Protein AF-A0A386C949-F1 (afdb_monomer_lite)

Secondary structure (DSSP, 8-state):
-HHHHHHHHHHHHHHHHHHHHHHHHHHHHHGGGS-HHHHHHHHHHHHHHHHHHHHHHTTSGGGHHHHHHHHHHHHHHHHHHHHHHHHHHS-S--HHHHHHHHHHHHHHHHHHHHHHH--HHHHHHHHHHHHHHHHHHHHHTT--HHHHHHHHHHHHHHHHHHHHHSS------

Sequence (173 aa):
NRARALIVRALGYLGGTFVFAGIAAFIALQWDAMNSAARVIITLGPGIAACVLAVLSSRDARFDKAVAPLFLIAAILEPTGLLVAFKEFGSGGDARWAALITAGVVALQFGVVFSVLRQSMLLFLTVFFGTLFWLTAFDLLHMEDEIAALAIGSSLLLAAIGADRTRHSVITP

Foldseek 3Di:
DVVVVVVVVVVVVVVVVVVVVVVVVVCVVCVVVDALVVLLCVQQVLLVVLQVCLLVLLVDPVRPVVNLVSPVSNLVRNLVSQLSNCVRPPPPDDSLVSQLVSLVVQLVVLVVSCVVRVDPSSLVSNLVSVLSNLVSVCVVVVDDPVVSVVVNVVVVVVSVVVNCPPPPVDPDD

pLDDT: mean 84.12, std 11.04, range [41.56, 95.06]

Structure (mmCIF, N/CA/C/O backbone):
data_AF-A0A386C949-F1
#
_entry.id   AF-A0A386C949-F1
#
loop_
_atom_site.group_PDB
_atom_site.id
_atom_site.type_symbol
_atom_site.label_atom_id
_atom_site.label_alt_id
_atom_site.label_comp_id
_atom_site.label_asym_id
_atom_site.label_entity_id
_atom_site.label_seq_id
_atom_site.pdbx_PDB_ins_code
_atom_site.Cartn_x
_atom_site.Cartn_y
_atom_site.Cartn_z
_atom_site.occupancy
_atom_site.B_iso_or_equiv
_atom_site.auth_seq_id
_atom_site.auth_comp_id
_atom_site.auth_asym_id
_atom_site.auth_atom_id
_atom_site.pdbx_PDB_model_num
ATOM 1 N N . ASN A 1 1 ? -12.226 26.720 27.705 1.00 66.56 1 ASN A N 1
ATOM 2 C CA . ASN A 1 1 ? -11.685 25.342 27.583 1.00 66.56 1 ASN A CA 1
ATOM 3 C C . ASN A 1 1 ? -11.788 24.716 26.189 1.00 66.56 1 ASN A C 1
ATOM 5 O O . ASN A 1 1 ? -10.772 24.221 25.720 1.00 66.56 1 ASN A O 1
ATOM 9 N N . ARG A 1 2 ? -12.934 24.757 25.482 1.00 77.44 2 ARG A N 1
ATOM 10 C CA . ARG A 1 2 ? -13.059 24.176 24.120 1.00 77.44 2 ARG A CA 1
ATOM 11 C C . ARG A 1 2 ? -12.094 24.776 23.082 1.00 77.44 2 ARG A C 1
ATOM 13 O O . ARG A 1 2 ? -11.451 24.019 22.369 1.00 77.44 2 ARG A O 1
ATOM 20 N N . ALA A 1 3 ? -11.920 26.102 23.057 1.00 83.06 3 ALA A N 1
ATOM 21 C CA . ALA A 1 3 ? -10.984 26.767 22.139 1.00 83.06 3 ALA A CA 1
ATOM 22 C C . ALA A 1 3 ? -9.529 26.292 22.323 1.00 83.06 3 ALA A C 1
ATOM 24 O O . ALA A 1 3 ? -8.850 25.985 21.352 1.00 83.06 3 ALA A O 1
ATOM 25 N N . ARG A 1 4 ? -9.075 26.120 23.573 1.00 88.06 4 ARG A N 1
ATOM 26 C CA . ARG A 1 4 ? -7.736 25.593 23.880 1.00 88.06 4 ARG A CA 1
ATOM 27 C C . ARG A 1 4 ? -7.559 24.154 23.382 1.00 88.06 4 ARG A C 1
ATOM 29 O O . ARG A 1 4 ? -6.523 23.838 22.816 1.00 88.06 4 ARG A O 1
ATOM 36 N N . ALA A 1 5 ? -8.575 23.302 23.539 1.00 88.38 5 ALA A N 1
ATOM 37 C CA . ALA A 1 5 ? -8.542 21.930 23.027 1.00 88.38 5 ALA A CA 1
ATOM 38 C C . ALA A 1 5 ? -8.506 21.872 21.487 1.00 88.38 5 ALA A C 1
ATOM 40 O O . ALA A 1 5 ? -7.811 21.026 20.926 1.00 88.38 5 ALA A O 1
ATOM 41 N N . LEU A 1 6 ? -9.211 22.782 20.804 1.00 90.62 6 LEU A N 1
ATOM 42 C CA . LEU A 1 6 ? -9.156 22.905 19.343 1.00 90.62 6 LEU A CA 1
ATOM 43 C C . LEU A 1 6 ? -7.779 23.373 18.865 1.00 90.62 6 LEU A C 1
ATOM 45 O O . LEU A 1 6 ? -7.237 22.775 17.944 1.00 90.62 6 LEU A O 1
ATOM 49 N N . ILE A 1 7 ? -7.185 24.370 19.529 1.00 91.75 7 ILE A N 1
ATOM 50 C CA . ILE A 1 7 ? -5.836 24.862 19.207 1.00 91.75 7 ILE A CA 1
ATOM 51 C C . ILE A 1 7 ? -4.798 23.750 19.394 1.00 91.75 7 ILE A C 1
ATOM 53 O O . ILE A 1 7 ? -3.968 23.545 18.516 1.00 91.75 7 ILE A O 1
ATOM 57 N N . VAL A 1 8 ? -4.873 22.982 20.487 1.00 93.56 8 VAL A N 1
ATOM 58 C CA . VAL A 1 8 ? -3.957 21.852 20.727 1.00 93.56 8 VAL A CA 1
ATOM 59 C C . VAL A 1 8 ? -4.102 20.773 19.651 1.00 93.56 8 VAL A C 1
ATOM 61 O O . VAL A 1 8 ? -3.094 20.269 19.164 1.00 93.56 8 VAL A O 1
ATOM 64 N N . ARG A 1 9 ? -5.330 20.438 19.232 1.00 90.19 9 ARG A N 1
ATOM 65 C CA . ARG A 1 9 ? -5.550 19.490 18.125 1.00 90.19 9 ARG A CA 1
ATOM 66 C C . ARG A 1 9 ? -5.021 20.026 16.797 1.00 90.19 9 ARG A C 1
ATOM 68 O O . ARG A 1 9 ? -4.357 19.287 16.082 1.00 90.19 9 ARG A O 1
ATOM 75 N N . ALA A 1 10 ? -5.277 21.296 16.490 1.00 91.62 10 ALA A N 1
ATOM 76 C CA . ALA A 1 10 ? -4.802 21.934 15.267 1.00 91.62 10 ALA A CA 1
ATOM 77 C C . ALA A 1 10 ? -3.267 21.964 15.205 1.00 91.62 10 ALA A C 1
ATOM 79 O O . ALA A 1 10 ? -2.694 21.544 14.204 1.00 91.62 10 ALA A O 1
ATOM 80 N N . LEU A 1 11 ? -2.600 22.369 16.293 1.00 92.31 11 LEU A N 1
ATOM 81 C CA . LEU A 1 11 ? -1.139 22.312 16.395 1.00 92.31 11 LEU A CA 1
ATOM 82 C C . LEU A 1 11 ? -0.618 20.875 16.290 1.00 92.31 11 LEU A C 1
ATOM 84 O O . LEU A 1 11 ? 0.405 20.657 15.652 1.00 92.31 11 LEU A O 1
ATOM 88 N N . GLY A 1 12 ? -1.322 19.899 16.871 1.00 90.75 12 GLY A N 1
ATOM 89 C CA . GLY A 1 12 ? -0.972 18.482 16.753 1.00 90.75 12 GLY A CA 1
ATOM 90 C C . GLY A 1 12 ? -1.005 17.982 15.307 1.00 90.75 12 GLY A C 1
ATOM 91 O O . GLY A 1 12 ? -0.044 17.366 14.850 1.00 90.75 12 GLY A O 1
ATOM 92 N N . TYR A 1 13 ? -2.070 18.291 14.561 1.00 91.25 13 TYR A N 1
ATOM 93 C CA . TYR A 1 13 ? -2.180 17.917 13.147 1.00 91.25 13 TYR A CA 1
ATOM 94 C C . TYR A 1 13 ? -1.170 18.658 12.263 1.00 91.25 13 TYR A C 1
ATOM 96 O O . TYR A 1 13 ? -0.565 18.039 11.388 1.00 91.25 13 TYR A O 1
ATOM 104 N N . LEU A 1 14 ? -0.937 19.951 12.512 1.00 93.81 14 LEU A N 1
ATOM 105 C CA . LEU A 1 14 ? 0.069 20.731 11.787 1.00 93.81 14 LEU A CA 1
ATOM 106 C C . LEU A 1 14 ? 1.481 20.208 12.050 1.00 93.81 14 LEU A C 1
ATOM 108 O O . LEU A 1 14 ? 2.225 19.977 11.102 1.00 93.81 14 LEU A O 1
ATOM 112 N N . GLY A 1 15 ? 1.827 19.959 13.314 1.00 91.75 15 GLY A N 1
ATOM 113 C CA . GLY A 1 15 ? 3.123 19.406 13.698 1.00 91.75 15 GLY A CA 1
ATOM 114 C C . GLY A 1 15 ? 3.366 18.032 13.076 1.00 91.75 15 GLY A C 1
ATOM 115 O O . GLY A 1 15 ? 4.412 17.814 12.473 1.00 91.75 15 GLY A O 1
ATOM 116 N N . GLY A 1 16 ? 2.378 17.132 13.140 1.00 90.31 16 GLY A N 1
ATOM 117 C CA . GLY A 1 16 ? 2.467 15.816 12.500 1.00 90.31 16 GLY A CA 1
ATOM 118 C C . GLY A 1 16 ? 2.647 15.903 10.982 1.00 90.31 16 GLY A C 1
ATOM 119 O O . GLY A 1 16 ? 3.511 15.228 10.425 1.00 90.31 16 GLY A O 1
ATOM 120 N N . THR A 1 17 ? 1.896 16.789 10.321 1.00 91.25 17 THR A N 1
ATOM 121 C CA . THR A 1 17 ? 2.022 17.019 8.871 1.00 91.25 17 THR A CA 1
ATOM 122 C C . THR A 1 17 ? 3.401 17.573 8.515 1.00 91.25 17 THR A C 1
ATOM 124 O O . THR A 1 17 ? 3.999 17.131 7.539 1.00 91.25 17 THR A O 1
ATOM 127 N N . PHE A 1 18 ? 3.943 18.493 9.319 1.00 94.44 18 PHE A N 1
ATOM 128 C CA . PHE A 1 18 ? 5.261 19.086 9.084 1.00 94.44 18 PHE A CA 1
ATOM 129 C C . PHE A 1 18 ? 6.392 18.068 9.255 1.00 94.44 18 PHE A C 1
ATOM 131 O O . PHE A 1 18 ? 7.313 18.032 8.444 1.00 94.44 18 PHE A O 1
ATOM 138 N N . VAL A 1 19 ? 6.300 17.195 10.265 1.00 94.44 19 VAL A N 1
ATOM 139 C CA . VAL A 1 19 ? 7.249 16.086 10.451 1.00 94.44 19 VAL A CA 1
ATOM 140 C C . VAL A 1 19 ? 7.193 15.131 9.261 1.00 94.44 19 VAL A C 1
ATOM 142 O O . VAL A 1 19 ? 8.233 14.785 8.706 1.00 94.44 19 VAL A O 1
ATOM 145 N N . PHE A 1 20 ? 5.991 14.746 8.826 1.00 90.62 20 PHE A N 1
ATOM 146 C CA . PHE A 1 20 ? 5.824 13.847 7.685 1.00 90.62 20 PHE A CA 1
ATOM 147 C C . PHE A 1 20 ? 6.364 14.460 6.384 1.00 90.62 20 PHE A C 1
ATOM 149 O O . PHE A 1 20 ? 7.131 13.819 5.667 1.00 90.62 20 PHE A O 1
ATOM 156 N N . ALA A 1 21 ? 6.033 15.726 6.116 1.00 92.81 21 ALA A N 1
ATOM 157 C CA . ALA A 1 21 ? 6.537 16.465 4.963 1.00 92.81 21 ALA A CA 1
ATOM 158 C C . ALA A 1 21 ? 8.064 16.629 5.009 1.00 92.81 21 ALA A C 1
ATOM 160 O O . ALA A 1 21 ? 8.723 16.464 3.987 1.00 92.81 21 ALA A O 1
ATOM 161 N N . GLY A 1 22 ? 8.634 16.899 6.187 1.00 94.25 22 GLY A N 1
ATOM 162 C CA . GLY A 1 22 ? 10.078 17.008 6.378 1.00 94.25 22 GLY A CA 1
ATOM 163 C C . GLY A 1 22 ? 10.810 15.702 6.074 1.00 94.25 22 GLY A C 1
ATOM 164 O O . GLY A 1 22 ? 11.809 15.719 5.359 1.00 94.25 22 GLY A O 1
ATOM 165 N N . ILE A 1 23 ? 10.286 14.565 6.547 1.00 92.50 23 ILE A N 1
ATOM 166 C CA . ILE A 1 23 ? 10.839 13.240 6.229 1.00 92.50 23 ILE A CA 1
ATOM 167 C C . ILE A 1 23 ? 10.745 12.976 4.722 1.00 92.50 23 ILE A C 1
ATOM 169 O O . ILE A 1 23 ? 11.741 12.598 4.111 1.00 92.50 23 ILE A O 1
ATOM 173 N N . ALA A 1 24 ? 9.588 13.222 4.101 1.00 90.44 24 ALA A N 1
ATOM 174 C CA . ALA A 1 24 ? 9.405 13.016 2.664 1.00 90.44 24 ALA A CA 1
ATOM 175 C C . ALA A 1 24 ? 10.352 13.892 1.821 1.00 90.44 24 ALA A C 1
ATOM 177 O O . ALA A 1 24 ? 10.986 13.398 0.889 1.00 90.44 24 ALA A O 1
ATOM 178 N N . ALA A 1 25 ? 10.500 15.171 2.178 1.00 93.31 25 ALA A N 1
ATOM 179 C CA . ALA A 1 25 ? 11.419 16.091 1.515 1.00 93.31 25 ALA A CA 1
ATOM 180 C C . ALA A 1 25 ? 12.881 15.659 1.691 1.00 93.31 25 ALA A C 1
ATOM 182 O O . ALA A 1 25 ? 13.644 15.678 0.730 1.00 93.31 25 ALA A O 1
ATOM 183 N N . PHE A 1 26 ? 13.267 15.215 2.890 1.00 93.06 26 PHE A N 1
ATOM 184 C CA . PHE A 1 26 ? 14.611 14.699 3.145 1.00 93.06 26 PHE A CA 1
ATOM 185 C C . PHE A 1 26 ? 14.924 13.466 2.288 1.00 93.06 26 PHE A C 1
ATOM 187 O O . PHE A 1 26 ? 15.989 13.394 1.677 1.00 93.06 26 PHE A O 1
ATOM 194 N N . ILE A 1 27 ? 13.980 12.525 2.187 1.00 91.50 27 ILE A N 1
ATOM 195 C CA . ILE A 1 27 ? 14.118 11.344 1.324 1.00 91.50 27 ILE A CA 1
ATOM 196 C C . ILE A 1 27 ? 14.277 11.765 -0.140 1.00 91.50 27 ILE A C 1
ATOM 198 O O . ILE A 1 27 ? 15.154 11.242 -0.822 1.00 91.50 27 ILE A O 1
ATOM 202 N N . ALA A 1 28 ? 13.476 12.725 -0.611 1.00 91.19 28 ALA A N 1
ATOM 203 C CA . ALA A 1 28 ? 13.553 13.225 -1.981 1.00 91.19 28 ALA A CA 1
ATOM 204 C C . ALA A 1 28 ? 14.904 13.895 -2.286 1.00 91.19 28 ALA A C 1
ATOM 206 O O . ALA A 1 28 ? 15.485 13.641 -3.336 1.00 91.19 28 ALA A O 1
ATOM 207 N N . LEU A 1 29 ? 15.434 14.697 -1.357 1.00 94.50 29 LEU A N 1
ATOM 208 C CA . LEU A 1 29 ? 16.739 15.351 -1.511 1.00 94.50 29 LEU A CA 1
ATOM 209 C C . LEU A 1 29 ? 17.896 14.348 -1.544 1.00 94.50 29 LEU A C 1
ATOM 211 O O . LEU A 1 29 ? 18.859 14.539 -2.280 1.00 94.50 29 LEU A O 1
ATOM 215 N N . GLN A 1 30 ? 17.804 13.280 -0.752 1.00 94.06 30 GLN A N 1
ATOM 216 C CA . GLN A 1 30 ? 18.852 12.267 -0.664 1.00 94.06 30 GLN A CA 1
ATOM 217 C C . GLN A 1 30 ? 18.688 11.150 -1.710 1.00 94.06 30 GLN A C 1
ATOM 219 O O . GLN A 1 30 ? 19.568 10.297 -1.826 1.00 94.06 30 GLN A O 1
ATOM 224 N N . TRP A 1 31 ? 17.600 11.152 -2.489 1.00 90.62 31 TRP A N 1
ATOM 225 C CA . TRP A 1 31 ? 17.229 10.069 -3.402 1.00 90.62 31 TRP A CA 1
ATOM 226 C C . TRP A 1 31 ? 18.369 9.671 -4.344 1.00 90.62 31 TRP A C 1
ATOM 228 O O . TRP A 1 31 ? 18.748 8.499 -4.407 1.00 90.62 31 TRP A O 1
ATOM 238 N N . ASP A 1 32 ? 18.977 10.649 -5.016 1.00 90.31 32 ASP A N 1
ATOM 239 C CA . ASP A 1 32 ? 20.030 10.411 -6.009 1.00 90.31 32 ASP A CA 1
ATOM 240 C C . ASP A 1 32 ? 21.336 9.894 -5.403 1.00 90.31 32 ASP A C 1
ATOM 242 O O . ASP A 1 32 ? 22.072 9.157 -6.053 1.00 90.31 32 ASP A O 1
ATOM 246 N N . ALA A 1 33 ? 21.588 10.200 -4.132 1.00 92.19 33 ALA A N 1
ATOM 247 C CA . ALA A 1 33 ? 22.753 9.720 -3.400 1.00 92.19 33 ALA A CA 1
ATOM 248 C C . ALA A 1 33 ? 22.536 8.342 -2.740 1.00 92.19 33 ALA A C 1
ATOM 250 O O . ALA A 1 33 ? 23.483 7.756 -2.211 1.00 92.19 33 ALA A O 1
ATOM 251 N N . MET A 1 34 ? 21.309 7.808 -2.746 1.00 90.00 34 MET A N 1
ATOM 252 C CA . MET A 1 34 ? 21.014 6.461 -2.252 1.00 90.00 34 MET A CA 1
ATOM 253 C C . MET A 1 34 ? 21.265 5.400 -3.325 1.00 90.00 34 MET A C 1
ATOM 255 O O . MET A 1 34 ? 20.858 5.555 -4.474 1.00 90.00 34 MET A O 1
ATOM 259 N N . ASN A 1 35 ? 21.847 4.269 -2.919 1.00 91.69 35 ASN A N 1
ATOM 260 C CA . ASN A 1 35 ? 21.888 3.067 -3.752 1.00 91.69 35 ASN A CA 1
ATOM 261 C C . ASN A 1 35 ? 20.470 2.477 -3.931 1.00 91.69 35 ASN A C 1
ATOM 263 O O . ASN A 1 35 ? 19.611 2.640 -3.060 1.00 91.69 35 ASN A O 1
ATOM 267 N N . SER A 1 36 ? 20.241 1.724 -5.006 1.00 90.19 36 SER A N 1
ATOM 268 C CA . SER A 1 36 ? 18.951 1.118 -5.364 1.00 90.19 36 SER A CA 1
ATOM 269 C C . SER A 1 36 ? 18.313 0.314 -4.226 1.00 90.19 36 SER A C 1
ATOM 271 O O . SER A 1 36 ? 17.132 0.481 -3.932 1.00 90.19 36 SER A O 1
ATOM 273 N N . ALA A 1 37 ? 19.097 -0.486 -3.494 1.00 91.06 37 ALA A N 1
ATOM 274 C CA . ALA A 1 37 ? 18.583 -1.232 -2.341 1.00 91.06 37 ALA A CA 1
ATOM 275 C C . ALA A 1 37 ? 18.045 -0.314 -1.227 1.00 91.06 37 ALA A C 1
ATOM 277 O O . ALA A 1 37 ? 17.006 -0.601 -0.635 1.00 91.06 37 ALA A O 1
ATOM 278 N N . ALA A 1 38 ? 18.713 0.812 -0.958 1.00 91.44 38 ALA A N 1
ATOM 279 C CA . ALA A 1 38 ? 18.280 1.758 0.068 1.00 91.44 38 ALA A CA 1
ATOM 280 C C . ALA A 1 38 ? 16.966 2.456 -0.323 1.00 91.44 38 ALA A C 1
ATOM 282 O O . ALA A 1 38 ? 16.087 2.602 0.526 1.00 91.44 38 ALA A O 1
ATOM 283 N N . ARG A 1 39 ? 16.792 2.801 -1.608 1.00 91.88 39 ARG A N 1
ATOM 284 C CA . ARG A 1 39 ? 15.541 3.374 -2.142 1.00 91.88 39 ARG A CA 1
ATOM 285 C C . ARG A 1 39 ? 14.355 2.423 -1.996 1.00 91.88 39 ARG A C 1
ATOM 287 O O . ARG A 1 39 ? 13.253 2.851 -1.654 1.00 91.88 39 ARG A O 1
ATOM 294 N N . VAL A 1 40 ? 14.577 1.126 -2.195 1.00 92.44 40 VAL A N 1
ATOM 295 C CA . VAL A 1 40 ? 13.536 0.113 -1.971 1.00 92.44 40 VAL A CA 1
ATOM 296 C C . VAL A 1 40 ? 13.230 -0.043 -0.487 1.00 92.44 40 VAL A C 1
ATOM 298 O O . VAL A 1 40 ? 12.068 -0.023 -0.099 1.00 92.44 40 VAL A O 1
ATOM 301 N N . ILE A 1 41 ? 14.247 -0.135 0.371 1.00 93.25 41 ILE A N 1
ATOM 302 C CA . ILE A 1 41 ? 14.038 -0.315 1.816 1.00 93.25 41 ILE A CA 1
ATOM 303 C C . ILE A 1 41 ? 13.291 0.876 2.426 1.00 93.25 41 ILE A C 1
ATOM 305 O O . ILE A 1 41 ? 12.376 0.675 3.222 1.00 93.25 41 ILE A O 1
ATOM 309 N N . ILE A 1 42 ? 13.638 2.108 2.048 1.00 92.69 42 ILE A N 1
ATOM 310 C CA . ILE A 1 42 ? 13.019 3.307 2.627 1.00 92.69 42 ILE A CA 1
ATOM 311 C C . ILE A 1 42 ? 11.567 3.517 2.176 1.00 92.69 42 ILE A C 1
ATOM 313 O O . ILE A 1 42 ? 10.810 4.197 2.864 1.00 92.69 42 ILE A O 1
ATOM 317 N N . THR A 1 43 ? 11.163 2.916 1.054 1.00 91.81 43 THR A N 1
ATOM 318 C CA . THR A 1 43 ? 9.798 3.017 0.515 1.00 91.81 43 THR A CA 1
ATOM 319 C C . THR A 1 43 ? 8.934 1.817 0.903 1.00 91.81 43 THR A C 1
ATOM 321 O O . THR A 1 43 ? 7.827 1.996 1.408 1.00 91.81 43 THR A O 1
ATOM 324 N N . LEU A 1 44 ? 9.449 0.596 0.746 1.00 91.56 44 LEU A N 1
ATOM 325 C CA . LEU A 1 44 ? 8.743 -0.647 1.063 1.00 91.56 44 LEU A CA 1
ATOM 326 C C . LEU A 1 44 ? 8.726 -0.945 2.569 1.00 91.56 44 LEU A C 1
ATOM 328 O O . LEU A 1 44 ? 7.719 -1.409 3.103 1.00 91.56 44 LEU A O 1
ATOM 332 N N . GLY A 1 45 ? 9.828 -0.660 3.267 1.00 92.44 45 GLY A N 1
ATOM 333 C CA . GLY A 1 45 ? 10.000 -0.967 4.688 1.00 92.44 45 GLY A CA 1
ATOM 334 C C . GLY A 1 45 ? 8.898 -0.379 5.574 1.00 92.44 45 GLY A C 1
ATOM 335 O O . GLY A 1 45 ? 8.291 -1.131 6.336 1.00 92.44 45 GLY A O 1
ATOM 336 N N . PRO A 1 46 ? 8.572 0.924 5.461 1.00 93.44 46 PRO A N 1
ATOM 337 C CA . PRO A 1 46 ? 7.481 1.524 6.223 1.00 93.44 46 PRO A CA 1
ATOM 338 C C . PRO A 1 46 ? 6.104 0.908 5.924 1.00 93.44 46 PRO A C 1
ATOM 340 O O . PRO A 1 46 ? 5.285 0.809 6.835 1.00 93.44 46 PRO A O 1
ATOM 343 N N . GLY A 1 47 ? 5.858 0.448 4.690 1.00 92.44 47 GLY A N 1
ATOM 344 C CA . GLY A 1 47 ? 4.622 -0.254 4.318 1.00 92.44 47 GLY A CA 1
ATOM 345 C C . GLY A 1 47 ? 4.483 -1.598 5.032 1.00 92.44 47 GLY A C 1
ATOM 346 O O . GLY A 1 47 ? 3.491 -1.828 5.726 1.00 92.44 47 GLY A O 1
ATOM 347 N N . ILE A 1 48 ? 5.530 -2.426 4.968 1.00 92.94 48 ILE A N 1
ATOM 348 C CA . ILE A 1 48 ? 5.575 -3.721 5.667 1.00 92.94 48 ILE A CA 1
ATOM 349 C C . ILE A 1 48 ? 5.481 -3.515 7.185 1.00 92.94 48 ILE A C 1
ATOM 351 O O . ILE A 1 48 ? 4.729 -4.213 7.866 1.00 92.94 48 ILE A O 1
ATOM 355 N N . ALA A 1 49 ? 6.206 -2.535 7.733 1.00 95.06 49 ALA A N 1
ATOM 356 C CA . ALA A 1 49 ? 6.152 -2.213 9.156 1.00 95.06 49 ALA A CA 1
ATOM 357 C C . ALA A 1 49 ? 4.737 -1.800 9.588 1.00 95.06 49 ALA A C 1
ATOM 359 O O . ALA A 1 49 ? 4.258 -2.267 10.622 1.00 95.06 49 ALA A O 1
ATOM 360 N N . ALA A 1 50 ? 4.040 -0.985 8.788 1.00 93.75 50 ALA A N 1
ATOM 361 C CA . ALA A 1 50 ? 2.650 -0.620 9.044 1.00 93.75 50 ALA A CA 1
ATOM 362 C C . ALA A 1 50 ? 1.725 -1.847 9.014 1.00 93.75 50 ALA A C 1
ATOM 364 O O . ALA A 1 50 ? 0.891 -1.986 9.910 1.00 93.75 50 ALA A O 1
ATOM 365 N N . CYS A 1 51 ? 1.910 -2.772 8.064 1.00 92.44 51 CYS A N 1
ATOM 366 C CA . CYS A 1 51 ? 1.133 -4.011 8.010 1.00 92.44 51 CYS A CA 1
ATOM 367 C C . CYS A 1 51 ? 1.371 -4.887 9.252 1.00 92.44 51 CYS A C 1
ATOM 369 O O . CYS A 1 51 ? 0.419 -5.340 9.888 1.00 92.44 51 CYS A O 1
ATOM 371 N N . VAL A 1 52 ? 2.631 -5.090 9.651 1.00 93.12 52 VAL A N 1
ATOM 372 C CA . VAL A 1 52 ? 2.974 -5.866 10.856 1.00 93.12 52 VAL A CA 1
ATOM 373 C C . VAL A 1 52 ? 2.379 -5.219 12.108 1.00 93.12 52 VAL A C 1
ATOM 375 O O . VAL A 1 52 ? 1.760 -5.906 12.922 1.00 93.12 52 VAL A O 1
ATOM 378 N N . LEU A 1 53 ? 2.503 -3.898 12.252 1.00 92.94 53 LEU A N 1
ATOM 379 C CA . LEU A 1 53 ? 1.920 -3.166 13.377 1.00 92.94 53 LEU A CA 1
ATOM 380 C C . LEU A 1 53 ? 0.392 -3.251 13.390 1.00 92.94 53 LEU A C 1
ATOM 382 O O . LEU A 1 53 ? -0.180 -3.373 14.473 1.00 92.94 53 LEU A O 1
ATOM 386 N N . ALA A 1 54 ? -0.269 -3.236 12.231 1.00 91.38 54 ALA A N 1
ATOM 387 C CA . ALA A 1 54 ? -1.715 -3.425 12.132 1.00 91.38 54 ALA A CA 1
ATOM 388 C C . ALA A 1 54 ? -2.136 -4.819 12.627 1.00 91.38 54 ALA A C 1
ATOM 390 O O . ALA A 1 54 ? -3.070 -4.938 13.422 1.00 91.38 54 ALA A O 1
ATOM 391 N N . VAL A 1 55 ? -1.403 -5.864 12.223 1.00 90.06 55 VAL A N 1
ATOM 392 C CA . VAL A 1 55 ? -1.646 -7.260 12.635 1.00 90.06 55 VAL A CA 1
ATOM 393 C C . VAL A 1 55 ? -1.358 -7.492 14.121 1.00 90.06 55 VAL A C 1
ATOM 395 O O . VAL A 1 55 ? -2.014 -8.315 14.757 1.00 90.06 55 VAL A O 1
ATOM 398 N N . LEU A 1 56 ? -0.379 -6.796 14.699 1.00 90.62 56 LEU A N 1
ATOM 399 C CA . LEU A 1 56 ? -0.111 -6.878 16.137 1.00 90.62 56 LEU A CA 1
ATOM 400 C C . LEU A 1 56 ? -1.155 -6.100 16.944 1.00 90.62 56 LEU A C 1
ATOM 402 O O . LEU A 1 56 ? -1.640 -6.593 17.961 1.00 90.62 56 LEU A O 1
ATOM 406 N N . SER A 1 57 ? -1.534 -4.915 16.465 1.00 89.62 57 SER A N 1
ATOM 407 C CA . SER A 1 57 ? -2.510 -4.037 17.119 1.00 89.62 57 SER A CA 1
ATOM 408 C C . SER A 1 57 ? -3.910 -4.644 17.160 1.00 89.62 57 SER A C 1
ATOM 410 O O . SER A 1 57 ? -4.655 -4.395 18.098 1.00 89.62 57 SER A O 1
ATOM 412 N N . SER A 1 58 ? -4.269 -5.479 16.186 1.00 86.12 58 SER A N 1
ATOM 413 C CA . SER A 1 58 ? -5.570 -6.153 16.142 1.00 86.12 58 SER A CA 1
ATOM 414 C C . SER A 1 58 ? -5.738 -7.269 17.175 1.00 86.12 58 SER A C 1
ATOM 416 O O . SER A 1 58 ? -6.850 -7.755 17.373 1.00 86.12 58 SER A O 1
ATOM 418 N N . ARG A 1 59 ? -4.660 -7.676 17.858 1.00 84.62 59 ARG A N 1
ATOM 419 C CA . ARG A 1 59 ? -4.720 -8.653 18.957 1.00 84.62 59 ARG A CA 1
ATOM 420 C C . ARG A 1 59 ? -5.031 -8.024 20.313 1.00 84.62 59 ARG A C 1
ATOM 422 O O . ARG A 1 59 ? -5.335 -8.760 21.247 1.00 84.62 59 ARG A O 1
ATOM 429 N N . ASP A 1 60 ? -4.949 -6.701 20.435 1.00 86.19 60 ASP A N 1
ATOM 430 C CA . ASP A 1 60 ? -5.147 -5.98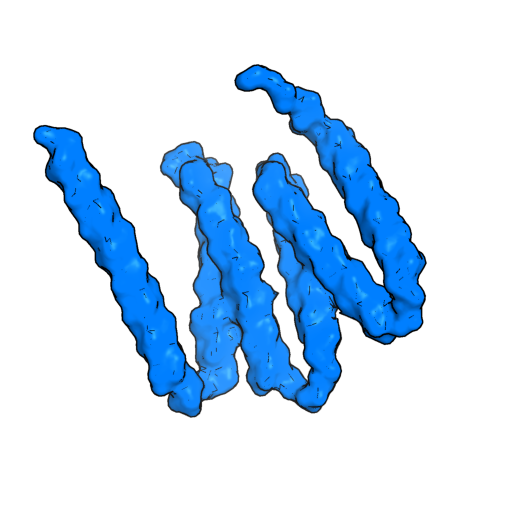8 21.696 1.00 86.19 60 ASP A CA 1
ATOM 431 C C . ASP A 1 60 ? -6.197 -4.880 21.530 1.00 86.19 60 ASP A C 1
ATOM 433 O O . ASP A 1 60 ? -6.036 -3.941 20.747 1.00 86.19 60 ASP A O 1
ATOM 437 N N . ALA A 1 61 ? -7.272 -4.958 22.321 1.00 81.75 61 ALA A N 1
ATOM 438 C CA . ALA A 1 61 ? -8.377 -4.000 22.300 1.00 81.75 61 ALA A CA 1
ATOM 439 C C . ALA A 1 61 ? -7.926 -2.553 22.571 1.00 81.75 61 ALA A C 1
ATOM 441 O O . ALA A 1 61 ? -8.597 -1.603 22.160 1.00 81.75 61 ALA A O 1
ATOM 442 N N . ARG A 1 62 ? -6.771 -2.358 23.223 1.00 84.12 62 ARG A N 1
ATOM 443 C CA . ARG A 1 62 ? -6.184 -1.029 23.437 1.00 84.12 62 ARG A CA 1
ATOM 444 C C . ARG A 1 62 ? -5.862 -0.307 22.125 1.00 84.12 62 ARG A C 1
ATOM 446 O O . ARG A 1 62 ? -5.925 0.925 22.086 1.00 84.12 62 ARG A O 1
ATOM 453 N N . PHE A 1 63 ? -5.514 -1.050 21.076 1.00 85.81 63 PHE A N 1
ATOM 454 C CA . PHE A 1 63 ? -5.027 -0.504 19.809 1.00 85.81 63 PHE A CA 1
ATOM 455 C C . PHE A 1 63 ? -6.006 -0.673 18.646 1.00 85.81 63 PHE A C 1
ATOM 457 O O . PHE A 1 63 ? -5.668 -0.308 17.523 1.00 85.81 63 PHE A O 1
ATOM 464 N N . ASP A 1 64 ? -7.237 -1.117 18.902 1.00 82.75 64 ASP A N 1
ATOM 465 C CA . ASP A 1 64 ? -8.243 -1.379 17.863 1.00 82.75 64 ASP A CA 1
ATOM 466 C C . ASP A 1 64 ? -8.491 -0.161 16.945 1.00 82.75 64 ASP A C 1
ATOM 468 O O . ASP A 1 64 ? -8.536 -0.263 15.719 1.00 82.75 64 ASP A O 1
ATOM 472 N N . LYS A 1 65 ? -8.484 1.050 17.522 1.00 85.50 65 LYS A N 1
ATOM 473 C CA . LYS A 1 65 ? -8.631 2.315 16.773 1.00 85.50 65 LYS A CA 1
ATOM 474 C C . LYS A 1 65 ? -7.473 2.621 15.814 1.00 85.50 65 LYS A C 1
ATOM 476 O O . LYS A 1 65 ? -7.642 3.441 14.915 1.00 85.50 65 LYS A O 1
ATOM 481 N N . ALA A 1 66 ? -6.303 2.018 16.019 1.00 87.94 66 ALA A N 1
ATOM 482 C CA . ALA A 1 66 ? -5.127 2.203 15.173 1.00 87.94 66 ALA A CA 1
ATOM 483 C C . ALA A 1 66 ? -5.045 1.169 14.037 1.00 87.94 66 ALA A C 1
ATOM 485 O O . ALA A 1 66 ? -4.325 1.396 13.069 1.00 87.94 66 ALA A O 1
ATOM 486 N N . VAL A 1 67 ? -5.799 0.067 14.104 1.00 88.31 67 VAL A N 1
ATOM 487 C CA . VAL A 1 67 ? -5.705 -1.038 13.135 1.00 88.31 67 VAL A CA 1
ATOM 488 C C . VAL A 1 67 ? -6.095 -0.594 11.724 1.00 88.31 67 VAL A C 1
ATOM 490 O O . VAL A 1 67 ? -5.321 -0.755 10.783 1.00 88.31 67 VAL A O 1
ATOM 493 N N . ALA A 1 68 ? -7.275 0.014 11.578 1.00 87.38 68 ALA A N 1
ATOM 494 C CA . ALA A 1 68 ? -7.774 0.489 10.289 1.00 87.38 68 ALA A CA 1
ATOM 495 C C . ALA A 1 68 ? -6.832 1.501 9.600 1.00 87.38 68 ALA A C 1
ATOM 497 O O . ALA A 1 68 ? -6.478 1.268 8.443 1.00 87.38 68 ALA A O 1
ATOM 498 N N . PRO A 1 69 ? -6.375 2.590 10.257 1.00 90.00 69 PRO A N 1
ATOM 499 C CA . PRO A 1 69 ? -5.457 3.523 9.611 1.00 90.00 69 PRO A CA 1
ATOM 500 C C . PRO A 1 69 ? -4.096 2.891 9.289 1.00 90.00 69 PRO A C 1
ATOM 502 O O . PRO A 1 69 ? -3.521 3.231 8.260 1.00 90.00 69 PRO A O 1
ATOM 505 N N . LEU A 1 70 ? -3.595 1.947 10.095 1.00 92.00 70 LEU A N 1
ATOM 506 C CA . LEU A 1 70 ? -2.341 1.248 9.789 1.00 92.00 70 LEU A CA 1
ATOM 507 C C . LEU A 1 70 ? -2.456 0.369 8.536 1.00 92.00 70 LEU A C 1
ATOM 509 O O . LEU A 1 70 ? -1.554 0.402 7.700 1.00 92.00 70 LEU A O 1
ATOM 513 N N . PHE A 1 71 ? -3.569 -0.350 8.351 1.00 92.50 71 PHE A N 1
ATOM 514 C CA . PHE A 1 71 ? -3.801 -1.105 7.113 1.00 92.50 71 PHE A CA 1
ATOM 515 C C . PHE A 1 71 ? -3.952 -0.201 5.888 1.00 92.50 71 PHE A C 1
ATOM 517 O O . PHE A 1 71 ? -3.454 -0.549 4.822 1.00 92.50 71 PHE A O 1
ATOM 524 N N . LEU A 1 72 ? -4.577 0.973 6.026 1.00 91.81 72 LEU A N 1
ATOM 525 C CA . LEU A 1 72 ? -4.663 1.943 4.928 1.00 91.81 72 LEU A CA 1
ATOM 526 C C . LEU A 1 72 ? -3.289 2.505 4.548 1.00 91.81 72 LEU A C 1
ATOM 528 O O . LEU A 1 72 ? -2.990 2.648 3.365 1.00 91.81 72 LEU A O 1
ATOM 532 N N . ILE A 1 73 ? -2.438 2.789 5.537 1.00 93.06 73 ILE A N 1
ATOM 533 C CA . ILE A 1 73 ? -1.056 3.213 5.289 1.00 93.06 73 ILE A CA 1
ATOM 534 C C . ILE A 1 73 ? -0.288 2.096 4.570 1.00 93.06 73 ILE A C 1
ATOM 536 O O . ILE A 1 73 ? 0.352 2.366 3.556 1.00 93.06 73 ILE A O 1
ATOM 540 N N . ALA A 1 74 ? -0.395 0.849 5.039 1.00 93.69 74 ALA A N 1
ATOM 541 C CA . ALA A 1 74 ? 0.231 -0.301 4.386 1.00 93.69 74 ALA A CA 1
ATOM 542 C C . ALA A 1 74 ? -0.241 -0.455 2.931 1.00 93.69 74 ALA A C 1
ATOM 544 O O . ALA A 1 74 ? 0.582 -0.567 2.028 1.00 93.69 74 ALA A O 1
ATOM 545 N N . ALA A 1 75 ? -1.548 -0.340 2.686 1.00 92.50 75 ALA A N 1
ATOM 546 C CA . ALA A 1 75 ? -2.138 -0.454 1.355 1.00 92.50 75 ALA A CA 1
ATOM 547 C C . ALA A 1 75 ? -1.645 0.597 0.356 1.00 92.50 75 ALA A C 1
ATOM 549 O O . ALA A 1 75 ? -1.700 0.357 -0.842 1.00 92.50 75 ALA A O 1
ATOM 550 N N . ILE A 1 76 ? -1.166 1.754 0.812 1.00 92.31 76 ILE A N 1
ATOM 551 C CA . ILE A 1 76 ? -0.593 2.775 -0.074 1.00 92.31 76 ILE A CA 1
ATOM 552 C C . ILE A 1 76 ? 0.917 2.560 -0.225 1.00 92.31 76 ILE A C 1
ATOM 554 O O . ILE A 1 76 ? 1.457 2.631 -1.331 1.00 92.31 76 ILE A O 1
ATOM 558 N N . LEU A 1 77 ? 1.613 2.298 0.881 1.00 92.50 77 LEU A N 1
ATOM 559 C CA . LEU A 1 77 ? 3.073 2.246 0.906 1.00 92.50 77 LEU A CA 1
ATOM 560 C C . LEU A 1 77 ? 3.638 0.949 0.317 1.00 92.50 77 LEU A C 1
ATOM 562 O O . LEU A 1 77 ? 4.644 1.010 -0.384 1.00 92.50 77 LEU A O 1
ATOM 566 N N . GLU A 1 78 ? 3.007 -0.203 0.551 1.00 93.56 78 GLU A N 1
ATOM 567 C CA . GLU A 1 78 ? 3.460 -1.491 0.007 1.00 93.56 78 GLU A CA 1
ATOM 568 C C . GLU A 1 78 ? 3.488 -1.518 -1.527 1.00 93.56 78 GLU A C 1
ATOM 570 O O . GLU A 1 78 ? 4.559 -1.792 -2.079 1.00 93.56 78 GLU A O 1
ATOM 575 N N . PRO A 1 79 ? 2.399 -1.180 -2.251 1.00 92.50 79 PRO A N 1
ATOM 576 C CA . PRO A 1 79 ? 2.454 -1.164 -3.707 1.00 92.50 79 PRO A CA 1
ATOM 577 C C . PRO A 1 79 ? 3.411 -0.093 -4.231 1.00 92.50 79 PRO A C 1
ATOM 579 O O . PRO A 1 79 ? 4.127 -0.340 -5.197 1.00 92.50 79 PRO A O 1
ATOM 582 N N . THR A 1 80 ? 3.495 1.068 -3.573 1.00 90.81 80 THR A N 1
ATOM 583 C CA . THR A 1 80 ? 4.445 2.121 -3.963 1.00 90.81 80 THR A CA 1
ATOM 584 C C . THR A 1 80 ? 5.892 1.633 -3.848 1.00 90.81 80 THR A C 1
ATOM 586 O O . THR A 1 80 ? 6.665 1.779 -4.793 1.00 90.81 80 THR A O 1
ATOM 589 N N . GLY A 1 81 ? 6.260 1.005 -2.729 1.00 91.00 81 GLY A N 1
ATOM 590 C CA . GLY A 1 81 ? 7.602 0.458 -2.520 1.00 91.00 81 GLY A CA 1
ATOM 591 C C . GLY A 1 81 ? 7.936 -0.686 -3.476 1.00 91.00 81 GLY A C 1
ATOM 592 O O . GLY A 1 81 ? 9.062 -0.775 -3.966 1.00 91.00 81 GLY A O 1
ATOM 593 N N . LEU A 1 82 ? 6.954 -1.527 -3.807 1.00 92.06 82 LEU A N 1
ATOM 594 C CA . LEU A 1 82 ? 7.151 -2.625 -4.750 1.00 92.06 82 LEU A CA 1
ATOM 595 C C . LEU A 1 82 ? 7.326 -2.116 -6.191 1.00 92.06 82 LEU A C 1
ATOM 597 O O . LEU A 1 82 ? 8.195 -2.602 -6.912 1.00 92.06 82 LEU A O 1
ATOM 601 N N . LEU A 1 83 ? 6.596 -1.070 -6.591 1.00 91.25 83 LEU A N 1
ATOM 602 C CA . LEU A 1 83 ? 6.812 -0.393 -7.876 1.00 91.25 83 LEU A CA 1
ATOM 603 C C . LEU A 1 83 ? 8.184 0.292 -7.950 1.00 91.25 83 LEU A C 1
ATOM 605 O O . LEU A 1 83 ? 8.833 0.244 -8.995 1.00 91.25 83 LEU A O 1
ATOM 609 N N . VAL A 1 84 ? 8.661 0.882 -6.849 1.00 91.12 84 VAL A N 1
ATOM 610 C CA . VAL A 1 84 ? 10.038 1.401 -6.765 1.00 91.12 84 VAL A CA 1
ATOM 611 C C . VAL A 1 84 ? 11.048 0.267 -6.934 1.00 91.12 84 VAL A C 1
ATOM 613 O O . VAL A 1 84 ? 12.017 0.431 -7.671 1.00 91.12 84 VAL A O 1
ATOM 616 N N . ALA A 1 85 ? 10.807 -0.904 -6.337 1.00 90.88 85 ALA A N 1
ATOM 617 C CA . ALA A 1 85 ? 11.672 -2.067 -6.524 1.00 90.88 85 ALA A CA 1
ATOM 618 C C . ALA A 1 85 ? 11.747 -2.510 -7.988 1.00 90.88 85 ALA A C 1
ATOM 620 O O . ALA A 1 85 ? 12.842 -2.737 -8.500 1.00 90.88 85 ALA A O 1
ATOM 621 N N . PHE A 1 86 ? 10.613 -2.554 -8.688 1.00 89.44 86 PHE A N 1
ATOM 622 C CA . PHE A 1 86 ? 10.600 -2.831 -10.125 1.00 89.44 86 PHE A CA 1
ATOM 623 C C . PHE A 1 86 ? 11.294 -1.748 -10.950 1.00 89.44 86 PHE A C 1
ATOM 625 O O . PHE A 1 86 ? 11.950 -2.073 -11.934 1.00 89.44 86 PHE A O 1
ATOM 632 N N . LYS A 1 87 ? 11.191 -0.476 -10.562 1.00 88.50 87 LYS A N 1
ATOM 633 C CA . LYS A 1 87 ? 11.887 0.614 -11.254 1.00 88.50 87 LYS A CA 1
ATOM 634 C C . LYS A 1 87 ? 13.407 0.528 -11.099 1.00 88.50 87 LYS A C 1
ATOM 636 O O . LYS A 1 87 ? 14.127 0.843 -12.038 1.00 88.50 87 LYS A O 1
ATOM 641 N N . GLU A 1 88 ? 13.884 0.134 -9.924 1.00 87.69 88 GLU A N 1
ATOM 642 C CA . GLU A 1 88 ? 15.313 0.091 -9.601 1.00 87.69 88 GLU A CA 1
ATOM 643 C C . GLU A 1 88 ? 15.999 -1.202 -10.072 1.00 87.69 88 GLU A C 1
ATOM 645 O O . GLU A 1 88 ? 17.148 -1.164 -10.503 1.00 87.69 88 GLU A O 1
ATOM 650 N N . PHE A 1 89 ? 15.306 -2.344 -10.006 1.00 85.12 89 PHE A N 1
ATOM 651 C CA . PHE A 1 89 ? 15.871 -3.660 -10.342 1.00 85.12 89 PHE A CA 1
ATOM 652 C C . PHE A 1 89 ? 15.311 -4.278 -11.630 1.00 85.12 89 PHE A C 1
ATOM 654 O O . PHE A 1 89 ? 15.836 -5.285 -12.106 1.00 85.12 89 PHE A O 1
ATOM 661 N N . GLY A 1 90 ? 14.240 -3.721 -12.194 1.00 79.69 90 GLY A N 1
ATOM 662 C CA . GLY A 1 90 ? 13.633 -4.229 -13.420 1.00 79.69 90 GLY A CA 1
ATOM 663 C C . GLY A 1 90 ? 14.468 -3.894 -14.651 1.00 79.69 90 GLY A C 1
ATOM 664 O O . GLY A 1 90 ? 14.964 -2.782 -14.812 1.00 79.69 90 GLY A O 1
ATOM 665 N N . SER A 1 91 ? 14.578 -4.844 -15.576 1.00 70.06 91 SER A N 1
ATOM 666 C CA . SER A 1 91 ? 15.372 -4.719 -16.805 1.00 70.06 91 SER A CA 1
ATOM 667 C C . SER A 1 91 ? 14.693 -3.892 -17.913 1.00 70.06 91 SER A C 1
ATOM 669 O O . SER A 1 91 ? 14.815 -4.226 -19.088 1.00 70.06 91 SER A O 1
ATOM 671 N N . GLY A 1 92 ? 13.945 -2.839 -17.565 1.00 63.50 92 GLY A N 1
ATOM 672 C CA . GLY A 1 92 ? 13.260 -1.975 -18.542 1.00 63.50 92 GLY A CA 1
ATOM 673 C C . GLY A 1 92 ? 12.104 -2.641 -19.305 1.00 63.50 92 GLY A C 1
ATOM 674 O O . GLY A 1 92 ? 11.770 -2.206 -20.403 1.00 63.50 92 GLY A O 1
ATOM 675 N N . GLY A 1 93 ? 11.516 -3.707 -18.750 1.00 72.12 93 GLY A N 1
ATOM 676 C CA . GLY A 1 93 ? 10.323 -4.352 -19.305 1.00 72.12 93 GLY A CA 1
ATOM 677 C C . GLY A 1 93 ? 9.060 -3.488 -19.195 1.00 72.12 93 GLY A C 1
ATOM 678 O O . GLY A 1 93 ? 9.069 -2.404 -18.615 1.00 72.12 93 GLY A O 1
ATOM 679 N N . ASP A 1 94 ? 7.955 -3.992 -19.742 1.00 80.94 94 ASP A N 1
ATOM 680 C CA . ASP A 1 94 ? 6.664 -3.301 -19.729 1.00 80.94 94 ASP A CA 1
ATOM 681 C C . ASP A 1 94 ? 6.151 -3.075 -18.291 1.00 80.94 94 ASP A C 1
ATOM 683 O O . ASP A 1 94 ? 6.083 -4.005 -17.477 1.00 80.94 94 ASP A O 1
ATOM 687 N N . ALA A 1 95 ? 5.769 -1.832 -17.979 1.00 83.31 95 ALA A N 1
ATOM 688 C CA . ALA A 1 95 ? 5.296 -1.406 -16.659 1.00 83.31 95 ALA A CA 1
ATOM 689 C C . ALA A 1 95 ? 4.045 -2.177 -16.203 1.00 83.31 95 ALA A C 1
ATOM 691 O O . ALA A 1 95 ? 3.793 -2.308 -15.001 1.00 83.31 95 ALA A O 1
ATOM 692 N N . ARG A 1 96 ? 3.293 -2.739 -17.155 1.00 84.06 96 ARG A N 1
ATOM 693 C CA . ARG A 1 96 ? 2.120 -3.584 -16.901 1.00 84.06 96 ARG A CA 1
ATOM 694 C C . ARG A 1 96 ? 2.461 -4.827 -16.078 1.00 84.06 96 ARG A C 1
ATOM 696 O O . ARG A 1 96 ? 1.713 -5.178 -15.171 1.00 84.06 96 ARG A O 1
ATOM 703 N N . TRP A 1 97 ? 3.618 -5.452 -16.309 1.00 85.88 97 TRP A N 1
ATOM 704 C CA . TRP A 1 97 ? 4.049 -6.616 -15.522 1.00 85.88 97 TRP A CA 1
ATOM 705 C C . TRP A 1 97 ? 4.362 -6.252 -14.071 1.00 85.88 97 TRP A C 1
ATOM 707 O O . TRP A 1 97 ? 4.002 -6.996 -13.159 1.00 85.88 97 TRP A O 1
ATOM 717 N N . ALA A 1 98 ? 4.978 -5.089 -13.846 1.00 88.19 98 ALA A N 1
ATOM 718 C CA . ALA A 1 98 ? 5.234 -4.586 -12.500 1.00 88.19 98 ALA A CA 1
ATOM 719 C C . ALA A 1 98 ? 3.919 -4.303 -11.757 1.00 88.19 98 ALA A C 1
ATOM 721 O O . ALA A 1 98 ? 3.766 -4.701 -10.604 1.00 88.19 98 ALA A O 1
ATOM 722 N N . ALA A 1 99 ? 2.946 -3.674 -12.424 1.00 88.00 99 ALA A N 1
ATOM 723 C CA . ALA A 1 99 ? 1.625 -3.428 -11.852 1.00 88.00 99 ALA A CA 1
ATOM 724 C C . ALA A 1 99 ? 0.873 -4.735 -11.541 1.00 88.00 99 ALA A C 1
ATOM 726 O O . ALA A 1 99 ? 0.313 -4.863 -10.450 1.00 88.00 99 ALA A O 1
ATOM 727 N N . LEU A 1 100 ? 0.926 -5.723 -12.442 1.00 90.00 100 LEU A N 1
ATOM 728 C CA . LEU A 1 100 ? 0.296 -7.031 -12.256 1.00 90.00 100 LEU A CA 1
ATOM 729 C C . LEU A 1 100 ? 0.871 -7.757 -11.035 1.00 90.00 100 LEU A C 1
ATOM 731 O O . LEU A 1 100 ? 0.121 -8.184 -10.159 1.00 90.00 100 LEU A O 1
ATOM 735 N N . ILE A 1 101 ? 2.200 -7.881 -10.954 1.00 90.75 101 ILE A N 1
ATOM 736 C CA . ILE A 1 101 ? 2.850 -8.577 -9.837 1.00 90.75 101 ILE A CA 1
ATOM 737 C C . ILE A 1 101 ? 2.575 -7.836 -8.530 1.00 90.75 101 ILE A C 1
ATOM 739 O O . ILE A 1 101 ? 2.226 -8.470 -7.535 1.00 90.75 101 ILE A O 1
ATOM 743 N N . THR A 1 102 ? 2.660 -6.505 -8.535 1.00 93.12 102 THR A N 1
ATOM 744 C CA . THR A 1 102 ? 2.374 -5.699 -7.348 1.00 93.12 102 THR A CA 1
ATOM 745 C C . THR A 1 102 ? 0.945 -5.890 -6.854 1.00 93.12 102 THR A C 1
ATOM 747 O O . THR A 1 102 ? 0.743 -6.197 -5.678 1.00 93.12 102 THR A O 1
ATOM 750 N N . ALA A 1 103 ? -0.046 -5.768 -7.739 1.00 90.38 103 ALA A N 1
ATOM 751 C CA . ALA A 1 103 ? -1.445 -5.972 -7.383 1.00 90.38 103 ALA A CA 1
ATOM 752 C C . ALA A 1 103 ? -1.693 -7.400 -6.875 1.00 90.38 103 ALA A C 1
ATOM 754 O O . ALA A 1 103 ? -2.375 -7.580 -5.869 1.00 90.38 103 ALA A O 1
ATOM 755 N N . GLY A 1 104 ? -1.086 -8.404 -7.514 1.00 90.38 104 GLY A N 1
ATOM 756 C CA . GLY A 1 104 ? -1.219 -9.808 -7.127 1.00 90.38 104 GLY A CA 1
ATOM 757 C C . GLY A 1 104 ? -0.630 -10.109 -5.748 1.00 90.38 104 GLY A C 1
ATOM 758 O O . GLY A 1 104 ? -1.303 -10.717 -4.916 1.00 90.38 104 GLY A O 1
ATOM 759 N N . VAL A 1 105 ? 0.596 -9.653 -5.475 1.00 93.50 105 VAL A N 1
ATOM 760 C CA . VAL A 1 105 ? 1.270 -9.865 -4.181 1.00 93.50 105 VAL A CA 1
ATOM 761 C C . VAL A 1 105 ? 0.502 -9.184 -3.050 1.00 93.50 105 VAL A C 1
ATOM 763 O O . VAL A 1 105 ? 0.227 -9.824 -2.036 1.00 93.50 105 VAL A O 1
ATOM 766 N N . VAL A 1 106 ? 0.099 -7.924 -3.236 1.00 93.31 106 VAL A N 1
ATOM 767 C CA . VAL A 1 106 ? -0.634 -7.157 -2.215 1.00 93.31 106 VAL A CA 1
ATOM 768 C C . VAL A 1 106 ? -2.039 -7.734 -1.990 1.00 93.31 106 VAL A C 1
ATOM 770 O O . VAL A 1 106 ? -2.472 -7.878 -0.844 1.00 93.31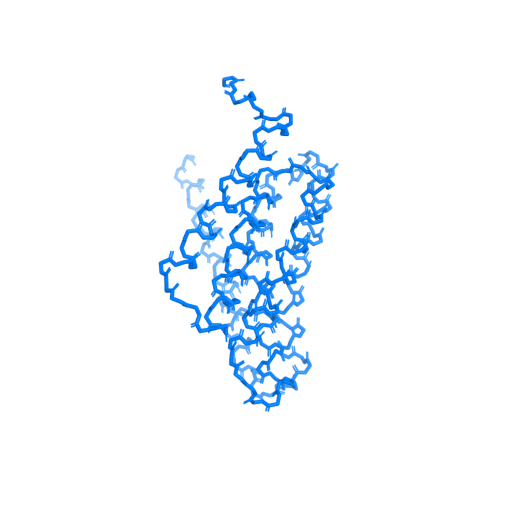 106 VAL A O 1
ATOM 773 N N . ALA A 1 107 ? -2.739 -8.149 -3.054 1.00 90.88 107 ALA A N 1
ATOM 774 C CA . ALA A 1 107 ? -4.033 -8.823 -2.937 1.00 90.88 107 ALA A CA 1
ATOM 775 C C . ALA A 1 107 ? -3.919 -10.141 -2.160 1.00 90.88 107 ALA A C 1
ATOM 777 O O . ALA A 1 107 ? -4.720 -10.396 -1.256 1.00 90.88 107 ALA A O 1
ATOM 778 N N . LEU A 1 108 ? -2.909 -10.959 -2.477 1.00 92.12 108 LEU A N 1
ATOM 779 C CA . LEU A 1 108 ? -2.658 -12.229 -1.798 1.00 92.12 108 LEU A CA 1
ATOM 780 C C . LEU A 1 108 ? -2.323 -11.989 -0.324 1.00 92.12 108 LEU A C 1
ATOM 782 O O . LEU A 1 108 ? -2.933 -12.614 0.544 1.00 92.12 108 LEU A O 1
ATOM 786 N N . GLN A 1 109 ? -1.424 -11.048 -0.030 1.00 92.50 109 GLN A N 1
ATOM 787 C CA . GLN A 1 109 ? -1.058 -10.681 1.335 1.00 92.50 109 GLN A CA 1
ATOM 788 C C . GLN A 1 109 ? -2.288 -10.280 2.156 1.00 92.50 109 GLN A C 1
ATOM 790 O O . GLN A 1 109 ? -2.553 -10.896 3.192 1.00 92.50 109 GLN A O 1
ATOM 795 N N . PHE A 1 110 ? -3.085 -9.311 1.694 1.00 90.38 110 PHE A N 1
ATOM 796 C CA . PHE A 1 110 ? -4.291 -8.912 2.424 1.00 90.38 110 PHE A CA 1
ATOM 797 C C . PHE A 1 110 ? -5.334 -10.028 2.491 1.00 90.38 110 PHE A C 1
ATOM 799 O O . PHE A 1 110 ? -6.012 -10.141 3.508 1.00 90.38 110 PHE A O 1
ATOM 806 N N . GLY A 1 111 ? -5.429 -10.892 1.476 1.00 87.31 111 GLY A N 1
ATOM 807 C CA . GLY A 1 111 ? -6.331 -12.047 1.485 1.00 87.31 111 GLY A CA 1
ATOM 808 C C . GLY A 1 111 ? -5.956 -13.083 2.549 1.00 87.31 111 GLY A C 1
ATOM 809 O O . GLY A 1 111 ? -6.819 -13.575 3.282 1.00 87.31 111 GLY A O 1
ATOM 810 N N . VAL A 1 112 ? -4.660 -13.365 2.706 1.00 89.44 112 VAL A N 1
ATOM 811 C CA . VAL A 1 112 ? -4.148 -14.235 3.775 1.00 89.44 112 VAL A CA 1
ATOM 812 C C . VAL A 1 112 ? -4.404 -13.599 5.138 1.00 89.44 112 VAL A C 1
ATOM 814 O O . VAL A 1 112 ? -4.946 -14.253 6.029 1.00 89.44 112 VAL A O 1
ATOM 817 N N . VAL A 1 113 ? -4.094 -12.312 5.298 1.00 88.12 113 VAL A N 1
ATOM 818 C CA . VAL A 1 113 ? -4.325 -11.572 6.548 1.00 88.12 113 VAL A CA 1
ATOM 819 C C . VAL A 1 113 ? -5.825 -11.526 6.885 1.00 88.12 113 VAL A C 1
ATOM 821 O O . VAL A 1 113 ? -6.205 -11.759 8.035 1.00 88.12 113 VAL A O 1
ATOM 824 N N . PHE A 1 114 ? -6.696 -11.342 5.890 1.00 86.62 114 PHE A N 1
ATOM 825 C CA . PHE A 1 114 ? -8.152 -11.413 6.028 1.00 86.62 114 PHE A CA 1
ATOM 826 C C . PHE A 1 114 ? -8.620 -12.787 6.515 1.00 86.62 114 PHE A C 1
ATOM 828 O O . PHE A 1 114 ? -9.479 -12.854 7.392 1.00 86.62 114 PHE A O 1
ATOM 835 N N . SER A 1 115 ? -8.047 -13.882 6.009 1.00 81.94 115 SER A N 1
ATOM 836 C CA . SER A 1 115 ? -8.452 -15.231 6.429 1.00 81.94 115 SER A CA 1
ATOM 837 C C . SER A 1 115 ? -8.263 -15.472 7.936 1.00 81.94 115 SER A C 1
ATOM 839 O O . SER A 1 115 ? -9.063 -16.181 8.552 1.00 81.94 115 SER A O 1
ATOM 841 N N . VAL A 1 116 ? -7.259 -14.815 8.532 1.00 84.19 116 VAL A N 1
ATOM 842 C CA . VAL A 1 116 ? -6.925 -14.893 9.960 1.00 84.19 116 VAL A CA 1
ATOM 843 C C . VAL A 1 116 ? -7.726 -13.883 10.785 1.00 84.19 116 VAL A C 1
ATOM 845 O O . VAL A 1 116 ? -8.297 -14.245 11.811 1.00 84.19 116 VAL A O 1
ATOM 848 N N . LEU A 1 117 ? -7.770 -12.619 10.353 1.00 81.44 117 LEU A N 1
ATOM 849 C CA . LEU A 1 117 ? -8.324 -11.504 11.136 1.00 81.44 117 LEU A CA 1
ATOM 850 C C . LEU A 1 117 ? -9.813 -11.250 10.900 1.00 81.44 117 LEU A C 1
ATOM 852 O O . LEU A 1 117 ? -10.479 -10.688 11.764 1.00 81.44 117 LEU A O 1
ATOM 856 N N . ARG A 1 118 ? -10.335 -11.652 9.737 1.00 77.25 118 ARG A N 1
ATOM 857 C CA . ARG A 1 118 ? -11.742 -11.525 9.323 1.00 77.25 118 ARG A CA 1
ATOM 858 C C . ARG A 1 118 ? -12.332 -10.114 9.464 1.00 77.25 118 ARG A C 1
ATOM 860 O O . ARG A 1 118 ? -13.525 -9.966 9.706 1.00 77.25 118 ARG A O 1
ATOM 867 N N . GLN A 1 119 ? -11.513 -9.075 9.287 1.00 77.69 119 GLN A N 1
ATOM 868 C CA . GLN A 1 119 ? -11.964 -7.679 9.310 1.00 77.69 119 GLN A CA 1
ATOM 869 C C . GLN A 1 119 ? -12.458 -7.223 7.930 1.00 77.69 119 GLN A C 1
ATOM 871 O O . GLN A 1 119 ? -11.798 -7.468 6.920 1.00 77.69 119 GLN A O 1
ATOM 876 N N . SER A 1 120 ? -13.570 -6.481 7.886 1.00 80.75 120 SER A N 1
ATOM 877 C CA . SER A 1 120 ? -14.181 -5.999 6.634 1.00 80.75 120 SER A CA 1
ATOM 878 C C . SER A 1 120 ? -13.267 -5.074 5.821 1.00 80.75 120 SER A C 1
ATOM 880 O O . SER A 1 120 ? -13.304 -5.097 4.595 1.00 80.75 120 SER A O 1
ATOM 882 N N . MET A 1 121 ? -12.407 -4.297 6.491 1.00 82.56 121 MET A N 1
ATOM 883 C CA . MET A 1 121 ? -11.421 -3.432 5.828 1.00 82.56 121 MET A CA 1
ATOM 884 C C . MET A 1 121 ? -10.443 -4.245 4.967 1.00 82.56 121 MET A C 1
ATOM 886 O O . MET A 1 121 ? -10.153 -3.870 3.836 1.00 82.56 121 MET A O 1
ATOM 890 N N . LEU A 1 122 ? -9.965 -5.381 5.481 1.00 83.62 122 LEU A N 1
ATOM 891 C CA . LEU A 1 122 ? -9.044 -6.251 4.751 1.00 83.62 122 LEU A CA 1
ATOM 892 C C . LEU A 1 122 ? -9.721 -6.882 3.537 1.00 83.62 122 LEU A C 1
ATOM 894 O O . LEU A 1 122 ? -9.113 -6.940 2.478 1.00 83.62 122 LEU A O 1
ATOM 898 N N . LEU A 1 123 ? -10.992 -7.277 3.670 1.00 84.25 123 LEU A N 1
ATOM 899 C CA . LEU A 1 123 ? -11.787 -7.782 2.548 1.00 84.25 123 LEU A CA 1
ATOM 900 C C . LEU A 1 123 ? -11.877 -6.734 1.435 1.00 84.25 123 LEU A C 1
ATOM 902 O O . LEU A 1 123 ? -11.599 -7.045 0.278 1.00 84.25 123 LEU A O 1
ATOM 906 N N . PHE A 1 124 ? -12.205 -5.487 1.788 1.00 84.69 124 PHE A N 1
ATOM 907 C CA . PHE A 1 124 ? -12.270 -4.384 0.830 1.00 84.69 124 PHE A CA 1
ATOM 908 C C . PHE A 1 124 ? -10.932 -4.176 0.102 1.00 84.69 124 PHE A C 1
ATOM 910 O O . PHE A 1 124 ? -10.916 -4.112 -1.126 1.00 84.69 124 PHE A O 1
ATOM 917 N N . LEU A 1 125 ? -9.811 -4.147 0.832 1.00 87.19 125 LEU A N 1
ATOM 918 C CA . LEU A 1 125 ? -8.469 -4.038 0.244 1.00 87.19 125 LEU A CA 1
ATOM 919 C C . LEU A 1 125 ? -8.146 -5.223 -0.677 1.00 87.19 125 LEU A C 1
ATOM 921 O O . LEU A 1 125 ? -7.678 -5.014 -1.794 1.00 87.19 125 LEU A O 1
ATOM 925 N N . THR A 1 126 ? -8.425 -6.458 -0.256 1.00 87.56 126 THR A N 1
ATOM 926 C CA . THR A 1 126 ? -8.203 -7.655 -1.079 1.00 87.56 126 THR A CA 1
ATOM 927 C C . THR A 1 126 ? -9.006 -7.608 -2.374 1.00 87.56 126 THR A C 1
ATOM 929 O O . THR A 1 126 ? -8.460 -7.903 -3.434 1.00 87.56 126 THR A O 1
ATOM 932 N N . VAL A 1 127 ? -10.282 -7.213 -2.318 1.00 86.38 127 VAL A N 1
ATOM 933 C CA . VAL A 1 127 ? -11.132 -7.086 -3.512 1.00 86.38 127 VAL A CA 1
ATOM 934 C C . VAL A 1 127 ? -10.643 -5.954 -4.413 1.00 86.38 127 VAL A C 1
ATOM 936 O O . VAL A 1 127 ? -10.573 -6.136 -5.627 1.00 86.38 127 VAL A O 1
ATOM 939 N N . PHE A 1 128 ? -10.253 -4.812 -3.843 1.00 87.38 128 PHE A N 1
ATOM 940 C CA . PHE A 1 128 ? -9.710 -3.682 -4.596 1.00 87.38 128 PHE A CA 1
ATOM 941 C C . PHE A 1 128 ? -8.440 -4.073 -5.365 1.00 87.38 128 PHE A C 1
ATOM 943 O O . PHE A 1 128 ? -8.396 -3.951 -6.590 1.00 87.38 128 PHE A O 1
ATOM 950 N N . PHE A 1 129 ? -7.435 -4.628 -4.680 1.00 87.94 129 PHE A N 1
ATOM 951 C CA . PHE A 1 129 ? -6.194 -5.064 -5.328 1.00 87.94 129 PHE A CA 1
ATOM 952 C C . PHE A 1 129 ? -6.395 -6.275 -6.246 1.00 87.94 129 PHE A C 1
ATOM 954 O O . PHE A 1 129 ? -5.765 -6.349 -7.297 1.00 87.94 129 PHE A O 1
ATOM 961 N N . GLY A 1 130 ? -7.312 -7.187 -5.914 1.00 87.25 130 GLY A N 1
ATOM 962 C CA . GLY A 1 130 ? -7.687 -8.299 -6.789 1.00 87.25 130 GLY A CA 1
ATOM 963 C C . GLY A 1 130 ? -8.350 -7.828 -8.087 1.00 87.25 130 GLY A C 1
ATOM 964 O O . GLY A 1 130 ? -8.085 -8.378 -9.153 1.00 87.25 130 GLY A O 1
ATOM 965 N N . THR A 1 131 ? -9.153 -6.765 -8.023 1.00 83.81 131 THR A N 1
ATOM 966 C CA . THR A 1 131 ? -9.750 -6.140 -9.211 1.00 83.81 131 THR A CA 1
ATOM 967 C C . THR A 1 131 ? -8.676 -5.488 -10.081 1.00 83.81 131 THR A C 1
ATOM 969 O O . THR A 1 131 ? -8.664 -5.694 -11.292 1.00 83.81 131 THR A O 1
ATOM 972 N N . LEU A 1 132 ? -7.728 -4.762 -9.472 1.00 85.62 132 LEU A N 1
ATOM 973 C CA . LEU A 1 132 ? -6.584 -4.184 -10.190 1.00 85.62 132 LEU A C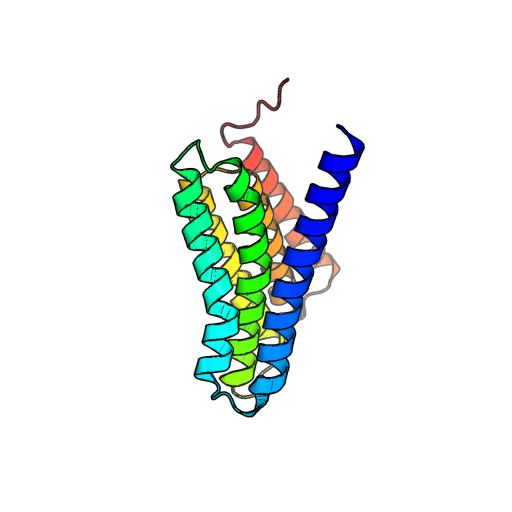A 1
ATOM 974 C C . LEU A 1 132 ? -5.715 -5.257 -10.860 1.00 85.62 132 LEU A C 1
ATOM 976 O O . LEU A 1 132 ? -5.259 -5.062 -11.987 1.00 85.62 132 LEU A O 1
ATOM 980 N N . PHE A 1 133 ? -5.520 -6.399 -10.197 1.00 88.50 133 PHE A N 1
ATOM 981 C CA . PHE A 1 133 ? -4.817 -7.544 -10.771 1.00 88.50 133 PHE A CA 1
ATOM 982 C C . PHE A 1 133 ? -5.516 -8.049 -12.037 1.00 88.50 133 PHE A C 1
ATOM 984 O O . PHE A 1 133 ? -4.874 -8.166 -13.077 1.00 88.50 133 PHE A O 1
ATOM 991 N N . TRP A 1 134 ? -6.831 -8.285 -11.979 1.00 83.81 134 TRP A N 1
ATOM 992 C CA . TRP A 1 134 ? -7.594 -8.753 -13.140 1.00 83.81 134 TRP A CA 1
ATOM 993 C C . TRP A 1 134 ? -7.633 -7.742 -14.284 1.00 83.81 134 TRP A C 1
ATOM 995 O O . TRP A 1 134 ? -7.444 -8.137 -15.431 1.00 83.81 134 TRP A O 1
ATOM 1005 N N . LEU A 1 135 ? -7.802 -6.450 -13.988 1.00 84.12 135 LEU A N 1
ATOM 1006 C CA . LEU A 1 135 ? -7.724 -5.390 -14.999 1.00 84.12 135 LEU A CA 1
ATOM 1007 C C . LEU A 1 135 ? -6.382 -5.419 -15.733 1.00 84.12 135 LEU A C 1
ATOM 1009 O O . LEU A 1 135 ? -6.340 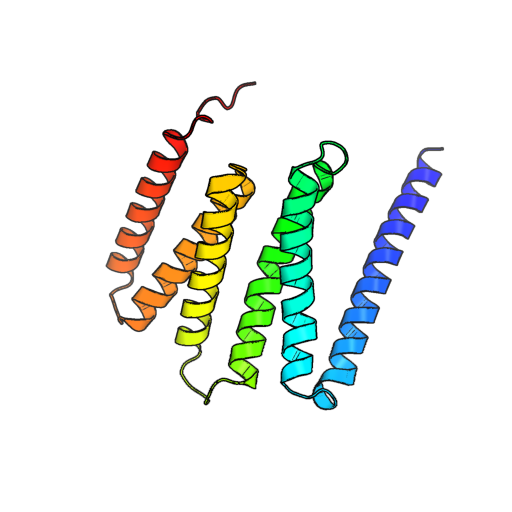-5.433 -16.960 1.00 84.12 135 LEU A O 1
ATOM 1013 N N . THR A 1 136 ? -5.286 -5.492 -14.978 1.00 85.31 136 THR A N 1
ATOM 1014 C CA . THR A 1 136 ? -3.938 -5.504 -15.560 1.00 85.31 136 THR A CA 1
ATOM 1015 C C . THR A 1 136 ? -3.667 -6.801 -16.331 1.00 85.31 136 THR A C 1
ATOM 1017 O O . THR A 1 136 ? -2.990 -6.787 -17.357 1.00 85.31 136 THR A O 1
ATOM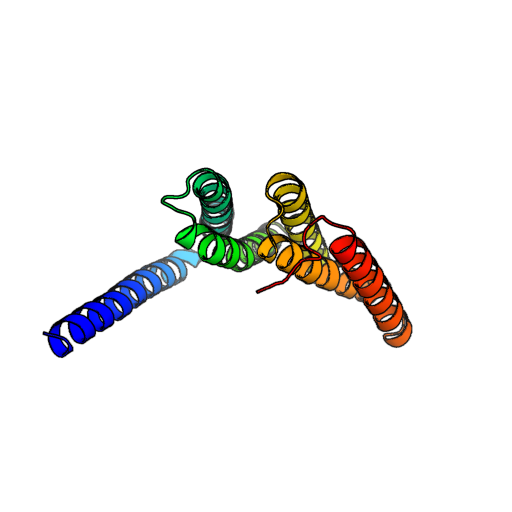 1020 N N . ALA A 1 137 ? -4.215 -7.930 -15.870 1.00 84.94 137 ALA A N 1
ATOM 1021 C CA . ALA A 1 137 ? -4.090 -9.217 -16.548 1.00 84.94 137 ALA A CA 1
ATOM 1022 C C . ALA A 1 137 ? -4.809 -9.218 -17.903 1.00 84.94 137 ALA A C 1
ATOM 1024 O O . ALA A 1 137 ? -4.250 -9.691 -18.892 1.00 84.94 137 ALA A O 1
ATOM 1025 N N . PHE A 1 138 ? -6.028 -8.676 -17.964 1.00 84.00 138 PHE A N 1
ATOM 1026 C CA . PHE A 1 138 ? -6.788 -8.603 -19.212 1.00 84.00 138 PHE A CA 1
ATOM 1027 C C . PHE A 1 138 ? -6.191 -7.608 -20.208 1.00 84.00 138 PHE A C 1
ATOM 1029 O O . PHE A 1 138 ? -6.136 -7.927 -21.396 1.00 84.00 138 PHE A O 1
ATOM 1036 N N . ASP A 1 139 ? -5.653 -6.480 -19.733 1.00 84.12 139 ASP A N 1
ATOM 1037 C CA . ASP A 1 139 ? -4.906 -5.534 -20.575 1.00 84.12 139 ASP A CA 1
ATOM 1038 C C . ASP A 1 139 ? -3.645 -6.183 -21.183 1.00 84.12 139 ASP A C 1
ATOM 1040 O O . ASP A 1 139 ? -3.338 -5.994 -22.359 1.00 84.12 139 ASP A O 1
ATOM 1044 N N . LEU A 1 140 ? -2.936 -7.034 -20.431 1.00 83.88 140 LEU A N 1
ATOM 1045 C CA . LEU A 1 140 ? -1.808 -7.813 -20.967 1.00 83.88 140 LEU A CA 1
ATOM 1046 C C . LEU A 1 140 ? -2.248 -8.855 -22.010 1.00 83.88 140 LEU A C 1
ATOM 1048 O O . LEU A 1 140 ? -1.536 -9.093 -22.989 1.00 83.88 140 LEU A O 1
ATOM 1052 N N . LEU A 1 141 ? -3.425 -9.460 -21.829 1.00 82.94 141 LEU A N 1
ATOM 1053 C CA . LEU A 1 141 ? -3.994 -10.451 -22.749 1.00 82.94 141 LEU A CA 1
ATOM 1054 C C . LEU A 1 141 ? -4.673 -9.834 -23.985 1.00 82.94 141 LEU A C 1
ATOM 1056 O O . LEU A 1 141 ? -5.153 -10.593 -24.826 1.00 82.94 141 LEU A O 1
ATOM 1060 N N . HIS A 1 142 ? -4.691 -8.500 -24.115 1.00 77.38 142 HIS A N 1
ATOM 1061 C CA . HIS A 1 142 ? -5.357 -7.767 -25.203 1.00 77.38 142 HIS A CA 1
ATOM 1062 C C . HIS A 1 142 ? -6.827 -8.189 -25.402 1.00 77.38 142 HIS A C 1
ATOM 1064 O O . HIS A 1 142 ? -7.320 -8.245 -26.529 1.00 77.38 142 HIS A O 1
ATOM 1070 N N . MET A 1 143 ? -7.523 -8.537 -24.314 1.00 70.94 143 MET A N 1
ATOM 1071 C CA . MET A 1 143 ? -8.944 -8.880 -24.386 1.00 70.94 143 MET A CA 1
ATOM 1072 C C . MET A 1 143 ? -9.799 -7.626 -24.579 1.00 70.94 143 MET A C 1
ATOM 1074 O O . MET A 1 143 ? -9.468 -6.565 -24.061 1.00 70.94 143 MET A O 1
ATOM 1078 N N . GLU A 1 144 ? -10.919 -7.760 -25.294 1.00 71.38 144 GLU A N 1
ATOM 1079 C CA . GLU A 1 144 ? -11.903 -6.684 -25.438 1.00 71.38 144 GLU A CA 1
ATOM 1080 C C . GLU A 1 144 ? -12.429 -6.225 -24.068 1.00 71.38 144 GLU A C 1
ATOM 1082 O O . GLU A 1 144 ? -12.783 -7.045 -23.210 1.00 71.38 144 GLU A O 1
ATOM 1087 N N . ASP A 1 145 ? -12.514 -4.903 -23.888 1.00 67.56 145 ASP A N 1
ATOM 1088 C CA . ASP A 1 145 ? -12.881 -4.253 -22.623 1.00 67.56 145 ASP A CA 1
ATOM 1089 C C . ASP A 1 145 ? -14.235 -4.733 -22.070 1.00 67.56 145 ASP A C 1
ATOM 1091 O O . ASP A 1 145 ? -14.421 -4.824 -20.854 1.00 67.56 145 ASP A O 1
ATOM 1095 N N . GLU A 1 146 ? -15.178 -5.105 -22.944 1.00 69.19 146 GLU A N 1
ATOM 1096 C CA . GLU A 1 146 ? -16.495 -5.625 -22.549 1.00 69.19 146 GLU A CA 1
ATOM 1097 C C . GLU A 1 146 ? -16.407 -6.984 -21.840 1.00 69.19 146 GLU A C 1
ATOM 1099 O O . GLU A 1 146 ? -17.075 -7.208 -20.825 1.00 69.19 146 GLU A O 1
ATOM 1104 N N . ILE A 1 147 ? -15.554 -7.888 -22.330 1.00 67.81 147 ILE A N 1
ATOM 1105 C CA . ILE A 1 147 ? -15.377 -9.227 -21.749 1.00 67.81 147 ILE A CA 1
ATOM 1106 C C . ILE A 1 147 ? -14.617 -9.117 -20.423 1.00 67.81 147 ILE A C 1
ATOM 1108 O O . ILE A 1 147 ? -14.975 -9.780 -19.444 1.00 67.81 147 ILE A O 1
ATOM 1112 N N . ALA A 1 148 ? -13.618 -8.232 -20.362 1.00 66.00 148 ALA A N 1
ATOM 1113 C CA . ALA A 1 148 ? -12.886 -7.935 -19.135 1.00 66.00 148 ALA A CA 1
ATOM 1114 C C . ALA A 1 148 ? -13.820 -7.370 -18.049 1.00 66.00 148 ALA A C 1
ATOM 1116 O O . ALA A 1 148 ? -13.818 -7.855 -16.913 1.00 66.00 148 ALA A O 1
ATOM 1117 N N . ALA A 1 149 ? -14.678 -6.407 -18.402 1.00 69.19 149 ALA A N 1
ATOM 1118 C CA . ALA A 1 149 ? -15.653 -5.823 -17.484 1.00 69.19 149 ALA A CA 1
ATOM 1119 C C . ALA A 1 149 ? -16.664 -6.860 -16.965 1.00 69.19 149 ALA A C 1
ATOM 1121 O O . ALA A 1 149 ? -16.971 -6.874 -15.769 1.00 69.19 149 ALA A O 1
ATOM 1122 N N . LEU A 1 150 ? -17.138 -7.770 -17.826 1.00 73.38 150 LEU A N 1
ATOM 1123 C CA . LEU A 1 150 ? -18.046 -8.851 -17.433 1.00 73.38 150 LEU A CA 1
ATOM 1124 C C . LEU A 1 150 ? -17.368 -9.849 -16.478 1.00 73.38 150 LEU A C 1
ATOM 1126 O O . LEU A 1 150 ? -17.945 -10.225 -15.453 1.00 73.38 150 LEU A O 1
ATOM 1130 N N . ALA A 1 151 ? -16.129 -10.252 -16.774 1.00 72.50 151 ALA A N 1
ATOM 1131 C CA . ALA A 1 151 ? -15.355 -11.163 -15.932 1.00 72.50 151 ALA A CA 1
ATOM 1132 C C . ALA A 1 151 ? -15.073 -10.549 -14.550 1.00 72.50 151 ALA A C 1
ATOM 1134 O O . ALA A 1 151 ? -15.280 -11.193 -13.516 1.00 72.50 151 ALA A O 1
ATOM 1135 N N . ILE A 1 152 ? -14.704 -9.269 -14.512 1.00 74.56 152 ILE A N 1
ATOM 1136 C CA . ILE A 1 152 ? -14.491 -8.524 -13.269 1.00 74.56 152 ILE A CA 1
ATOM 1137 C C . ILE A 1 152 ? -15.800 -8.392 -12.485 1.00 74.56 152 ILE A C 1
ATOM 1139 O O . ILE A 1 152 ? -15.840 -8.744 -11.308 1.00 74.56 152 ILE A O 1
ATOM 1143 N N . GLY A 1 153 ? -16.895 -7.986 -13.131 1.00 71.50 153 GLY A N 1
ATOM 1144 C CA . GLY A 1 153 ? -18.208 -7.887 -12.488 1.00 71.50 153 GLY A CA 1
ATOM 1145 C C . GLY A 1 153 ? -18.683 -9.221 -11.905 1.00 71.50 153 GLY A C 1
ATOM 1146 O O . GLY A 1 153 ? -19.178 -9.271 -10.778 1.00 71.50 153 GLY A O 1
ATOM 1147 N N . SER A 1 154 ? -18.462 -10.323 -12.626 1.00 68.88 154 SER A N 1
ATOM 1148 C CA . SER A 1 154 ? -18.811 -11.669 -12.157 1.00 68.88 154 SER A CA 1
ATOM 1149 C C . SER A 1 154 ? -17.960 -12.124 -10.964 1.00 68.88 154 SER A C 1
ATOM 1151 O O . SER A 1 154 ? -18.492 -12.684 -10.006 1.00 68.88 154 SER A O 1
ATOM 1153 N N . SER A 1 155 ? -16.657 -11.830 -10.961 1.00 71.56 155 SER A N 1
ATOM 1154 C CA . SER A 1 155 ? -15.771 -12.160 -9.837 1.00 71.56 155 SER A CA 1
ATOM 1155 C C . SER A 1 155 ? -16.065 -11.307 -8.600 1.00 71.56 155 SER A C 1
ATOM 1157 O O . SER A 1 155 ? -16.051 -11.836 -7.489 1.00 71.56 155 SER A O 1
ATOM 1159 N N . LEU A 1 156 ? -16.440 -10.036 -8.778 1.00 73.06 156 LEU A N 1
ATOM 1160 C CA . LEU A 1 156 ? -16.967 -9.169 -7.719 1.00 73.06 156 LEU A CA 1
ATOM 1161 C C . LEU A 1 156 ? -18.281 -9.703 -7.144 1.00 73.06 156 LEU A C 1
ATOM 1163 O O . LEU A 1 156 ? -18.438 -9.723 -5.926 1.00 73.06 156 LEU A O 1
ATOM 1167 N N . LEU A 1 157 ? -19.196 -10.189 -7.988 1.00 73.44 157 LEU A N 1
ATOM 1168 C CA . LEU A 1 157 ? -20.427 -10.843 -7.534 1.00 73.44 157 LEU A CA 1
ATOM 1169 C C . LEU A 1 157 ? -20.127 -12.109 -6.726 1.00 73.44 157 LEU A C 1
ATOM 1171 O O . LEU A 1 157 ? -20.702 -12.301 -5.659 1.00 73.44 157 LEU A O 1
ATOM 1175 N N . LEU A 1 158 ? -19.196 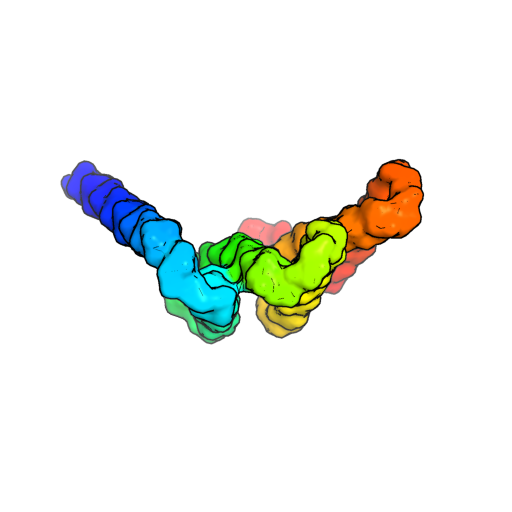-12.951 -7.179 1.00 68.38 158 LEU A N 1
ATOM 1176 C CA . LEU A 1 158 ? -18.785 -14.147 -6.438 1.00 68.38 158 LEU A CA 1
ATOM 1177 C C . LEU A 1 158 ? -18.086 -13.800 -5.119 1.00 68.38 158 LEU A C 1
ATOM 1179 O O . LEU A 1 158 ? -18.347 -14.448 -4.105 1.00 68.38 158 LEU A O 1
ATOM 1183 N N . ALA A 1 159 ? -17.245 -12.765 -5.104 1.00 70.25 159 ALA A N 1
ATOM 1184 C CA . ALA A 1 159 ? -16.615 -12.259 -3.891 1.00 70.25 159 ALA A CA 1
ATOM 1185 C C . ALA A 1 159 ? -17.654 -11.687 -2.915 1.00 70.25 159 ALA A C 1
ATOM 1187 O O . ALA A 1 159 ? -17.567 -11.953 -1.719 1.00 70.25 159 ALA A O 1
ATOM 1188 N N . ALA A 1 160 ? -18.670 -10.977 -3.415 1.00 69.06 160 ALA A N 1
ATOM 1189 C CA . ALA A 1 160 ? -19.779 -10.461 -2.618 1.00 69.06 160 ALA A CA 1
ATOM 1190 C C . ALA A 1 160 ? -20.647 -11.591 -2.044 1.00 69.06 160 ALA A C 1
ATOM 1192 O O . ALA A 1 160 ? -20.943 -11.583 -0.854 1.00 69.06 160 ALA A O 1
ATOM 1193 N N . ILE A 1 161 ? -20.985 -12.609 -2.842 1.00 68.88 161 ILE A N 1
ATOM 1194 C CA . ILE A 1 161 ? -21.727 -13.796 -2.380 1.00 68.88 161 ILE A CA 1
ATOM 1195 C C . ILE A 1 161 ? -20.899 -14.590 -1.356 1.00 68.88 161 ILE A C 1
ATOM 1197 O O . ILE A 1 161 ? -21.429 -15.086 -0.362 1.00 68.88 161 ILE A O 1
ATOM 1201 N N . GLY A 1 162 ? -19.588 -14.714 -1.575 1.00 66.06 162 GLY A N 1
ATOM 1202 C CA . GLY A 1 162 ? -18.668 -15.341 -0.627 1.00 66.06 162 GLY A CA 1
ATOM 1203 C C . GLY A 1 162 ? -18.567 -14.565 0.687 1.00 66.06 162 GLY A C 1
ATOM 1204 O O . GLY A 1 162 ? -18.585 -15.172 1.758 1.00 66.06 162 GLY A O 1
ATOM 1205 N N . ALA A 1 163 ? -18.525 -13.234 0.610 1.00 66.19 163 ALA A N 1
ATOM 1206 C CA . ALA A 1 163 ? -18.554 -12.346 1.767 1.00 66.19 163 ALA A CA 1
ATOM 1207 C C . ALA A 1 163 ? -19.886 -12.453 2.528 1.00 66.19 163 ALA A C 1
ATOM 1209 O O . ALA A 1 163 ? -19.870 -12.565 3.751 1.00 66.19 163 ALA A O 1
ATOM 1210 N N . ASP A 1 164 ? -21.017 -12.528 1.828 1.00 63.94 164 ASP A N 1
ATOM 1211 C CA . ASP A 1 164 ? -22.353 -12.685 2.421 1.00 63.94 164 ASP A CA 1
ATOM 1212 C C . ASP A 1 164 ? -22.526 -14.037 3.144 1.00 63.94 164 ASP A C 1
ATOM 1214 O O . ASP A 1 164 ? -23.184 -14.136 4.178 1.00 63.94 164 ASP A O 1
ATOM 1218 N N . ARG A 1 165 ? -21.842 -15.089 2.669 1.00 63.38 165 ARG A N 1
ATOM 1219 C CA . ARG A 1 165 ? -21.779 -16.390 3.364 1.00 63.38 165 ARG A CA 1
ATOM 1220 C C . ARG A 1 165 ? -20.834 -16.413 4.567 1.00 63.38 165 ARG A C 1
ATOM 1222 O O . ARG A 1 165 ? -20.909 -17.346 5.373 1.00 63.38 165 ARG A O 1
ATOM 1229 N N . THR A 1 166 ? -19.931 -15.441 4.711 1.00 59.84 166 THR A N 1
ATOM 1230 C CA . THR A 1 166 ? -19.163 -15.297 5.956 1.00 59.84 166 THR A CA 1
ATOM 1231 C C . THR A 1 166 ? -20.046 -14.692 7.048 1.00 59.84 166 THR A C 1
ATOM 1233 O O . THR A 1 166 ? -20.971 -13.945 6.775 1.00 59.84 166 THR A O 1
ATOM 1236 N N . ARG A 1 167 ? -19.781 -15.049 8.312 1.00 50.72 167 ARG A N 1
ATOM 1237 C CA . ARG A 1 167 ? -20.638 -14.876 9.512 1.00 50.72 167 ARG A CA 1
ATOM 1238 C C . ARG A 1 167 ? -21.073 -13.433 9.880 1.00 50.72 167 ARG A C 1
ATOM 1240 O O . ARG A 1 167 ? -21.543 -13.233 10.993 1.00 50.72 167 ARG A O 1
ATOM 1247 N N . HIS A 1 168 ? -20.893 -12.451 8.998 1.00 53.03 168 HIS A N 1
ATOM 1248 C CA . HIS A 1 168 ? -21.220 -11.033 9.177 1.00 53.03 168 HIS A CA 1
ATOM 1249 C C . HIS A 1 168 ? -22.390 -10.560 8.287 1.00 53.03 168 HIS A C 1
ATOM 1251 O O . HIS A 1 168 ? -22.472 -9.380 7.967 1.00 53.03 168 HIS A O 1
ATOM 1257 N N . SER A 1 169 ? -23.347 -11.436 7.954 1.00 49.44 169 SER A N 1
ATOM 1258 C CA . SER A 1 169 ? -24.635 -11.024 7.360 1.00 49.44 169 SER A CA 1
ATOM 1259 C C . SER A 1 169 ? -25.543 -10.259 8.342 1.00 49.44 169 SER A C 1
ATOM 1261 O O . SER A 1 169 ? -26.658 -9.879 7.996 1.00 49.44 169 SER A O 1
ATOM 1263 N N . VAL A 1 170 ? -25.098 -10.042 9.584 1.00 49.28 170 VAL A N 1
ATOM 1264 C CA . VAL A 1 170 ? -25.834 -9.276 10.593 1.00 49.28 170 VAL A CA 1
ATOM 1265 C C . VAL A 1 170 ? -25.152 -7.926 10.772 1.00 49.28 170 VAL A C 1
ATOM 1267 O O . VAL A 1 170 ? -24.467 -7.664 11.757 1.00 49.28 170 VAL A O 1
ATOM 1270 N N . ILE A 1 171 ? -25.336 -7.057 9.780 1.00 53.38 171 ILE A N 1
ATOM 1271 C CA . ILE A 1 171 ? -25.305 -5.617 10.026 1.00 53.38 171 ILE A CA 1
ATOM 1272 C C . ILE A 1 171 ? -26.635 -5.298 10.707 1.00 53.38 171 ILE A C 1
ATOM 1274 O O . ILE A 1 171 ? -27.633 -5.059 10.029 1.00 53.38 171 ILE A O 1
ATOM 1278 N N . THR A 1 172 ? -26.701 -5.378 12.038 1.00 41.56 172 THR A N 1
ATOM 1279 C CA . THR A 1 172 ? -27.745 -4.677 12.809 1.00 41.56 172 THR A CA 1
ATOM 1280 C C . THR A 1 172 ? -27.435 -4.642 14.307 1.00 41.56 172 THR A C 1
ATOM 1282 O O . THR A 1 172 ? -26.941 -5.645 14.829 1.00 41.56 172 THR A O 1
ATOM 1285 N N . PRO A 1 173 ? -27.857 -3.593 15.040 1.00 47.28 173 PRO A N 1
ATOM 1286 C CA . PRO A 1 173 ? -28.173 -2.210 14.646 1.00 47.28 173 PRO A CA 1
ATOM 1287 C C . PRO A 1 173 ? -27.053 -1.212 14.991 1.00 47.28 173 PRO A C 1
ATOM 1289 O O . PRO A 1 173 ? -26.297 -1.454 15.958 1.00 47.28 173 PRO A O 1
#

Radius of gyration: 19.64 Å; chains: 1; bounding box: 51×43×53 Å